Protein AF-A0A3S5FHT0-F1 (afdb_monomer)

Mean predicted aligned error: 5.88 Å

Solvent-accessible surface area (backbone atoms only — not comparable to full-atom values): 5326 Å² total; per-residue (Å²): 136,60,71,69,59,57,55,52,55,51,53,52,52,52,50,53,51,52,51,51,54,50,55,49,54,49,55,41,43,76,70,70,49,78,91,84,86,80,90,73,54,73,44,52,47,52,53,49,52,53,50,31,69,76,68,69,48,50,74,70,49,49,56,53,48,51,56,51,49,53,50,50,30,52,78,69,68,38,48,66,61,52,54,53,50,27,63,76,66,70,76

pLDDT: mean 92.29, std 8.68, range [55.06, 98.44]

Foldseek 3Di:
DDPVVVVVVVVVVVVVVVVVVVVVVVVCVVVVDDDDDDDDDPLVVVVLVVCCVVPVDDPVRSVVVVVVVCVVCVVVVNVVVVVVVCVVVVD

Radius of gyration: 20.18 Å; Cα contacts (8 Å, |Δi|>4): 24; chains: 1; bounding box: 54×24×48 Å

Nearest PDB structures (foldseek):
  6o35-assembly1_C-2  TM=3.666E-01  e=9.373E+00  synthetic construct
  7duv-assembly2_B  TM=3.464E-01  e=7.515E+00  Saccharolobus solfataricus P2

Secondary structure (DSSP, 8-state):
--HHHHHHHHHHHHHHHHHHHHHHHHHHHHTTPPP------HHHHHHHHHHHHHH---HHHHHHHHHHHHHHHHHTT-HHHHHHHHHHHT-

Structure (mmCIF, N/CA/C/O backbone):
data_AF-A0A3S5FHT0-F1
#
_entry.id   AF-A0A3S5FHT0-F1
#
loop_
_atom_site.group_PDB
_atom_site.id
_atom_site.type_symbol
_atom_site.label_atom_id
_atom_site.label_alt_id
_atom_site.label_comp_id
_atom_site.label_asym_id
_atom_site.label_entity_id
_atom_site.label_seq_id
_atom_site.pdbx_PDB_ins_code
_atom_site.Cartn_x
_atom_site.Cartn_y
_atom_site.Cartn_z
_atom_site.occupancy
_atom_site.B_iso_or_equiv
_atom_site.auth_seq_id
_atom_site.auth_comp_id
_atom_site.auth_asym_id
_atom_site.auth_atom_id
_atom_site.pdbx_PDB_model_num
ATOM 1 N N . MET A 1 1 ? 37.766 11.863 -27.634 1.00 55.06 1 MET A N 1
ATOM 2 C CA . MET A 1 1 ? 36.321 11.788 -27.954 1.00 55.06 1 MET A CA 1
ATOM 3 C C . MET A 1 1 ? 35.722 13.173 -27.765 1.00 55.06 1 MET A C 1
ATOM 5 O O . MET A 1 1 ? 35.874 13.722 -26.680 1.00 55.06 1 MET A O 1
ATOM 9 N N . THR A 1 2 ? 35.138 13.756 -28.811 1.00 63.16 2 THR A N 1
ATOM 10 C CA . THR A 1 2 ? 34.620 15.137 -28.824 1.00 63.16 2 THR A CA 1
ATOM 11 C C . THR A 1 2 ? 33.295 15.251 -28.055 1.00 63.16 2 THR A C 1
ATOM 13 O O . THR A 1 2 ? 32.558 14.272 -27.914 1.00 63.16 2 THR A O 1
ATOM 16 N N . GLU A 1 3 ? 32.981 16.439 -27.528 1.00 64.56 3 GLU A N 1
ATOM 17 C CA . GLU A 1 3 ? 31.764 16.708 -26.734 1.00 64.56 3 GLU A CA 1
ATOM 18 C C . GLU A 1 3 ? 30.461 16.345 -27.464 1.00 64.56 3 GLU A C 1
ATOM 20 O O . GLU A 1 3 ? 29.523 15.834 -26.847 1.00 64.56 3 GLU A O 1
ATOM 25 N N . ASN A 1 4 ? 30.429 16.496 -28.792 1.00 65.25 4 ASN A N 1
ATOM 26 C CA . ASN A 1 4 ? 29.277 16.127 -29.617 1.00 65.25 4 ASN A CA 1
ATOM 27 C C . ASN A 1 4 ? 28.934 14.633 -29.545 1.00 65.25 4 ASN A C 1
ATOM 29 O O . ASN A 1 4 ? 27.756 14.274 -29.492 1.00 65.25 4 ASN A O 1
ATOM 33 N N . THR A 1 5 ? 29.936 13.752 -29.480 1.00 66.00 5 THR A N 1
ATOM 34 C CA . THR A 1 5 ? 29.692 12.310 -29.355 1.00 66.00 5 THR A CA 1
ATOM 35 C C . THR A 1 5 ? 29.089 11.987 -27.989 1.00 66.00 5 THR A C 1
ATOM 37 O O . THR A 1 5 ? 28.091 11.275 -27.927 1.00 66.00 5 THR A O 1
ATOM 40 N N . LYS A 1 6 ? 29.594 12.590 -26.900 1.00 71.12 6 LYS A N 1
ATOM 41 C CA . LYS A 1 6 ? 29.048 12.387 -25.543 1.00 71.12 6 LYS A CA 1
ATOM 42 C C . LYS A 1 6 ? 27.585 12.836 -25.425 1.00 71.12 6 LYS A C 1
ATOM 44 O O . LYS A 1 6 ? 26.771 12.109 -24.857 1.00 71.12 6 LYS A O 1
ATOM 49 N N . ASN A 1 7 ? 27.234 13.985 -26.006 1.00 71.44 7 ASN A N 1
ATOM 50 C CA . ASN A 1 7 ? 25.860 14.499 -25.993 1.00 71.44 7 ASN A CA 1
ATOM 51 C C . ASN A 1 7 ? 24.880 13.607 -26.774 1.00 71.44 7 ASN A C 1
ATOM 53 O O . ASN A 1 7 ? 23.748 13.400 -26.328 1.00 71.44 7 ASN A O 1
ATOM 57 N N . SER A 1 8 ? 25.312 13.026 -27.900 1.00 75.75 8 SER A N 1
ATOM 58 C CA . SER A 1 8 ? 24.482 12.085 -28.669 1.00 75.75 8 SER A CA 1
ATOM 59 C C . SER A 1 8 ? 24.138 10.825 -27.862 1.00 75.75 8 SER A C 1
ATOM 61 O O . SER A 1 8 ? 22.970 10.445 -27.770 1.00 75.75 8 SER A O 1
ATOM 63 N N . THR A 1 9 ? 25.119 10.256 -27.155 1.00 84.31 9 THR A N 1
ATOM 64 C CA . THR A 1 9 ? 24.949 9.028 -26.366 1.00 84.31 9 THR A CA 1
ATOM 65 C C . THR A 1 9 ? 24.042 9.239 -25.148 1.00 84.31 9 THR A C 1
ATOM 67 O O . THR A 1 9 ? 23.285 8.347 -24.763 1.00 84.31 9 THR A O 1
ATOM 70 N N . ILE A 1 10 ? 24.076 10.425 -24.526 1.00 87.69 10 ILE A N 1
ATOM 71 C CA . ILE A 1 10 ? 23.161 10.782 -23.426 1.00 87.69 10 ILE A CA 1
ATOM 72 C C . ILE A 1 10 ? 21.713 10.835 -23.930 1.00 87.69 10 ILE A C 1
ATOM 74 O O . ILE A 1 10 ? 20.814 10.278 -23.293 1.00 87.69 10 ILE A O 1
ATOM 78 N N . LYS A 1 11 ? 21.486 11.454 -25.094 1.00 85.50 11 LYS A N 1
ATOM 79 C CA . LYS A 1 11 ? 20.156 11.567 -25.708 1.00 85.50 11 LYS A CA 1
ATOM 80 C C . LYS A 1 11 ? 19.571 10.196 -26.061 1.00 85.50 11 LYS A C 1
ATOM 82 O O . LYS A 1 11 ? 18.393 9.945 -25.804 1.00 85.50 11 LYS A O 1
ATOM 87 N N . GLU A 1 12 ? 20.390 9.291 -26.588 1.00 89.00 12 GLU A N 1
ATOM 88 C CA . GLU A 1 12 ? 19.990 7.911 -26.888 1.00 89.00 12 GLU A CA 1
ATOM 89 C C . GLU A 1 12 ? 19.603 7.131 -25.626 1.00 89.00 12 GLU A C 1
ATOM 91 O O . GLU A 1 12 ? 18.549 6.491 -25.594 1.00 89.00 12 GLU A O 1
ATOM 96 N N . LYS A 1 13 ? 20.391 7.245 -24.548 1.00 90.44 13 LYS A N 1
ATOM 97 C CA . LYS A 1 13 ? 20.071 6.627 -23.248 1.00 90.44 13 LYS A CA 1
ATOM 98 C C . LYS A 1 13 ? 18.771 7.169 -22.654 1.00 90.44 13 LYS A C 1
ATOM 100 O O . LYS A 1 13 ? 17.960 6.395 -22.144 1.00 90.44 13 LYS A O 1
ATOM 105 N N . ALA A 1 14 ? 18.543 8.479 -22.741 1.00 90.81 14 ALA A N 1
ATOM 106 C CA . ALA A 1 14 ? 17.301 9.099 -22.285 1.00 90.81 14 ALA A CA 1
ATOM 107 C C . ALA A 1 14 ? 16.084 8.561 -23.058 1.00 90.81 14 ALA A C 1
ATOM 109 O O . ALA A 1 14 ? 15.080 8.190 -22.445 1.00 90.81 14 ALA A O 1
ATOM 110 N N . LYS A 1 15 ? 16.198 8.434 -24.388 1.00 93.12 15 LYS A N 1
ATOM 111 C CA . LYS A 1 15 ? 15.154 7.840 -25.236 1.00 93.12 15 LYS A CA 1
ATOM 112 C C . LYS A 1 15 ? 14.882 6.380 -24.862 1.00 93.12 15 LYS A C 1
ATOM 114 O O . LYS A 1 15 ? 13.730 6.019 -24.634 1.00 93.12 15 LYS A O 1
ATOM 119 N N . ALA A 1 16 ? 15.927 5.565 -24.711 1.00 92.94 16 ALA A N 1
ATOM 120 C CA . ALA A 1 16 ? 15.792 4.161 -24.322 1.00 92.94 16 ALA A CA 1
ATOM 121 C C . ALA A 1 16 ? 15.106 3.995 -22.951 1.00 92.94 16 ALA A C 1
ATOM 123 O O . ALA A 1 16 ? 14.244 3.130 -22.782 1.00 92.94 16 ALA A O 1
ATOM 124 N N . ASN A 1 17 ? 15.429 4.857 -21.980 1.00 93.25 17 ASN A N 1
ATOM 125 C CA . ASN A 1 17 ? 14.773 4.870 -20.671 1.00 93.25 17 ASN A CA 1
ATOM 126 C C . ASN A 1 17 ? 13.289 5.248 -20.769 1.00 93.25 17 ASN A C 1
ATOM 128 O O . ASN A 1 17 ? 12.451 4.593 -20.145 1.00 93.25 17 ASN A O 1
ATOM 132 N N . ALA A 1 18 ? 12.948 6.261 -21.568 1.00 93.31 18 ALA A N 1
ATOM 133 C CA . ALA A 1 18 ? 11.560 6.651 -21.802 1.00 93.31 18 ALA A CA 1
ATOM 134 C C . ALA A 1 18 ? 10.753 5.516 -22.460 1.00 93.31 18 ALA A C 1
ATOM 136 O O . ALA A 1 18 ? 9.646 5.204 -22.011 1.00 93.31 18 ALA A O 1
ATOM 137 N N . ASP A 1 19 ? 11.330 4.842 -23.458 1.00 95.00 19 ASP A N 1
ATOM 138 C CA . ASP A 1 19 ? 10.718 3.687 -24.121 1.00 95.00 19 ASP A CA 1
ATOM 139 C C . ASP A 1 19 ? 10.534 2.510 -23.153 1.00 95.00 19 ASP A C 1
ATOM 141 O O . ASP A 1 19 ? 9.466 1.892 -23.122 1.00 95.00 19 ASP A O 1
ATOM 145 N N . LYS A 1 20 ? 11.526 2.231 -22.296 1.00 94.81 20 LYS A N 1
ATOM 146 C CA . LYS A 1 20 ? 11.425 1.207 -21.243 1.00 94.81 20 LYS A CA 1
ATOM 147 C C . LYS A 1 20 ? 10.280 1.510 -20.277 1.00 94.81 20 LYS A C 1
ATOM 149 O O . LYS A 1 20 ? 9.487 0.618 -19.969 1.00 94.81 20 LYS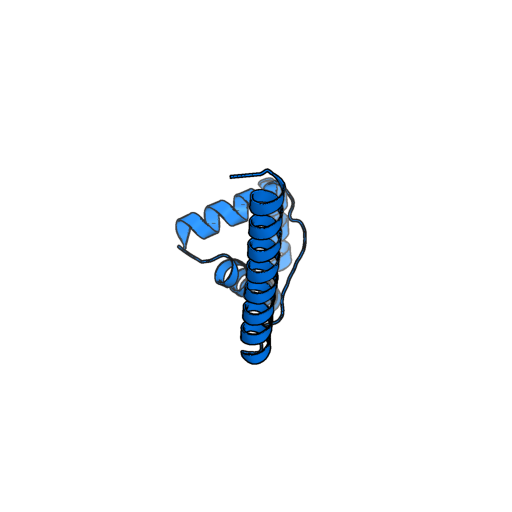 A O 1
ATOM 154 N N . GLN A 1 21 ? 10.165 2.756 -19.819 1.00 92.25 21 GLN A N 1
ATOM 155 C CA . GLN A 1 21 ? 9.070 3.172 -18.943 1.00 92.25 21 GLN A CA 1
ATOM 156 C C . GLN A 1 21 ? 7.708 3.078 -19.642 1.00 92.25 21 GLN A C 1
ATOM 158 O O . GLN A 1 21 ? 6.735 2.662 -19.013 1.00 92.25 21 GLN A O 1
ATOM 163 N N . ARG A 1 22 ? 7.624 3.423 -20.935 1.00 94.50 22 ARG A N 1
ATOM 164 C CA . ARG A 1 22 ? 6.395 3.279 -21.729 1.00 94.50 22 ARG A CA 1
ATOM 165 C C . ARG A 1 22 ? 5.957 1.815 -21.802 1.00 94.50 22 ARG A C 1
ATOM 167 O O . ARG A 1 22 ? 4.856 1.512 -21.352 1.00 94.50 22 ARG A O 1
ATOM 174 N N . ARG A 1 23 ? 6.846 0.913 -22.235 1.00 95.31 23 ARG A N 1
ATOM 175 C CA . ARG A 1 23 ? 6.572 -0.536 -22.330 1.00 95.31 23 ARG A CA 1
ATOM 176 C C . ARG A 1 23 ? 6.196 -1.153 -20.988 1.00 95.31 23 ARG A C 1
ATOM 178 O O . ARG A 1 23 ? 5.393 -2.075 -20.914 1.00 95.31 23 ARG A O 1
ATOM 185 N N . PHE A 1 24 ? 6.799 -0.680 -19.898 1.00 93.50 24 PHE A N 1
ATOM 186 C CA . PHE A 1 24 ? 6.411 -1.116 -18.561 1.00 93.50 24 PHE A CA 1
ATOM 187 C C . PHE A 1 24 ? 4.971 -0.701 -18.230 1.00 93.50 24 PHE A C 1
ATOM 189 O O . PHE A 1 24 ? 4.191 -1.548 -17.803 1.00 93.50 24 PHE A O 1
ATOM 196 N N . ARG A 1 25 ? 4.604 0.566 -18.468 1.00 92.44 25 ARG A N 1
ATOM 197 C CA . ARG A 1 25 ? 3.237 1.066 -18.237 1.00 92.44 25 ARG A CA 1
ATOM 198 C C . ARG A 1 25 ? 2.198 0.361 -19.109 1.00 92.44 25 ARG A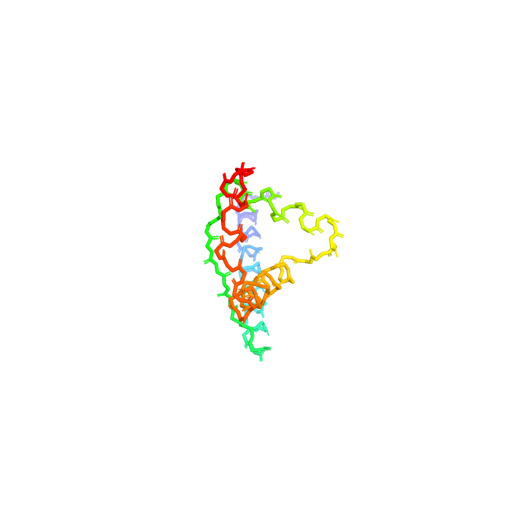 C 1
ATOM 200 O O . ARG A 1 25 ? 1.121 0.068 -18.603 1.00 92.44 25 ARG A O 1
ATOM 207 N N . GLU A 1 26 ? 2.522 0.081 -20.369 1.00 95.00 26 GLU A N 1
ATOM 208 C CA . GLU A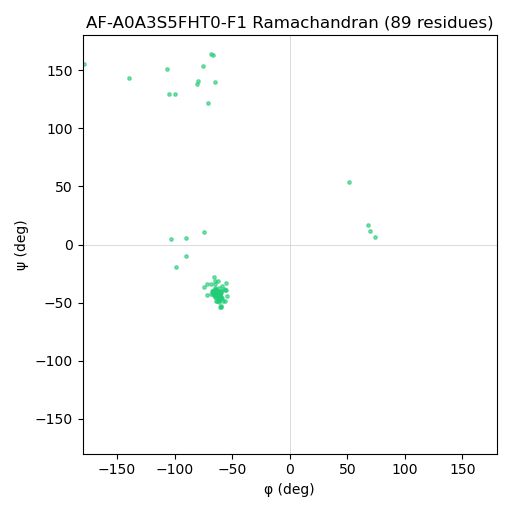 1 26 ? 1.679 -0.705 -21.283 1.00 95.00 26 GLU A CA 1
ATOM 209 C C . GLU A 1 26 ? 1.437 -2.106 -20.711 1.00 95.00 26 GLU A C 1
ATOM 211 O O . GLU A 1 26 ? 0.297 -2.441 -20.419 1.00 95.00 26 GLU A O 1
ATOM 216 N N . ARG A 1 27 ? 2.497 -2.848 -20.353 1.00 95.88 27 ARG A N 1
ATOM 217 C CA . ARG A 1 27 ? 2.355 -4.173 -19.718 1.00 95.88 27 ARG A CA 1
ATOM 218 C C . ARG A 1 27 ? 1.530 -4.159 -18.428 1.00 95.88 27 ARG A C 1
ATOM 220 O O . ARG A 1 27 ? 0.789 -5.100 -18.172 1.00 95.88 27 ARG A O 1
ATOM 227 N N . GLN A 1 28 ? 1.666 -3.128 -17.584 1.00 94.06 28 GLN A N 1
ATOM 228 C CA . GLN A 1 28 ? 0.834 -3.022 -16.376 1.00 94.06 28 GLN A CA 1
ATOM 229 C C . GLN A 1 28 ? -0.642 -2.784 -16.727 1.00 94.06 28 GLN A C 1
ATOM 231 O O . GLN A 1 28 ? -1.512 -3.367 -16.085 1.00 94.06 28 GLN A O 1
ATOM 236 N N . ARG A 1 29 ? -0.920 -1.956 -17.742 1.00 92.88 29 ARG A N 1
ATOM 237 C CA . ARG A 1 29 ? -2.279 -1.690 -18.227 1.00 92.88 29 ARG A CA 1
ATOM 238 C C . ARG A 1 29 ? -2.911 -2.937 -18.840 1.00 92.88 29 ARG A C 1
ATOM 240 O O . ARG A 1 29 ? -4.058 -3.226 -18.523 1.00 92.88 29 ARG A O 1
ATOM 247 N N . ASP A 1 30 ? -2.158 -3.679 -19.648 1.00 95.69 30 ASP A N 1
ATOM 248 C CA . ASP A 1 30 ? -2.617 -4.921 -20.280 1.00 95.69 30 ASP A CA 1
ATOM 249 C C . ASP A 1 30 ? -2.912 -6.004 -19.233 1.00 95.69 30 ASP A C 1
ATOM 251 O O . ASP A 1 30 ? -3.854 -6.775 -19.375 1.00 95.69 30 ASP A O 1
ATOM 255 N N . ALA A 1 31 ? -2.179 -5.998 -18.115 1.00 94.31 31 ALA A N 1
ATOM 256 C CA . ALA A 1 31 ? -2.476 -6.815 -16.937 1.00 94.31 31 ALA A CA 1
ATOM 257 C C . ALA A 1 31 ? -3.676 -6.300 -16.104 1.00 94.31 31 ALA A C 1
ATOM 259 O O . ALA A 1 31 ? -3.868 -6.734 -14.968 1.00 94.31 31 ALA A O 1
ATOM 260 N N . GLY A 1 32 ? -4.450 -5.336 -16.615 1.00 93.50 32 GLY A N 1
ATOM 261 C CA . GLY A 1 32 ? -5.632 -4.766 -15.963 1.00 93.50 32 GLY A CA 1
ATOM 262 C C . GLY A 1 32 ? -5.332 -3.817 -14.799 1.00 93.50 32 GLY A C 1
ATOM 263 O O . GLY A 1 32 ? -6.253 -3.381 -14.106 1.00 93.50 32 GLY A O 1
ATOM 264 N N . LYS A 1 33 ? -4.062 -3.472 -14.547 1.00 92.75 33 LYS A N 1
ATOM 265 C CA . LYS A 1 33 ? -3.705 -2.600 -13.424 1.00 92.75 33 LYS A CA 1
ATOM 266 C C . LYS A 1 33 ? -3.946 -1.136 -13.770 1.00 92.75 33 LYS A C 1
ATOM 268 O O . LYS A 1 33 ? -3.558 -0.641 -14.830 1.00 92.75 33 LYS A O 1
ATOM 273 N N . LYS A 1 34 ? -4.504 -0.404 -12.808 1.00 91.56 34 LYS A N 1
ATOM 274 C CA . LYS A 1 34 ? -4.647 1.053 -12.856 1.00 91.56 34 LYS A CA 1
ATOM 275 C C . LYS A 1 34 ? -3.538 1.708 -12.037 1.00 91.56 34 LYS A C 1
ATOM 277 O O . LYS A 1 34 ? -3.340 1.364 -10.877 1.00 91.56 34 LYS A O 1
ATOM 282 N N . LEU A 1 35 ? -2.838 2.679 -12.626 1.00 90.94 35 LEU A N 1
ATOM 283 C CA . LEU A 1 35 ? -1.866 3.488 -11.891 1.00 90.94 35 LEU A CA 1
ATOM 284 C C . LEU A 1 35 ? -2.601 4.425 -10.923 1.00 90.94 35 LEU A C 1
ATOM 286 O O . LEU A 1 35 ? -3.401 5.257 -11.352 1.00 90.94 35 LEU A O 1
ATOM 290 N N . VAL A 1 36 ? -2.290 4.310 -9.635 1.00 89.50 36 VAL A N 1
ATOM 291 C CA . VAL A 1 36 ? -2.735 5.231 -8.583 1.00 89.50 36 VAL A CA 1
ATOM 292 C C . VAL A 1 36 ? -1.548 6.117 -8.209 1.00 89.50 36 VAL A C 1
ATOM 294 O O . VAL A 1 36 ? -0.453 5.608 -7.988 1.00 89.50 36 VAL A O 1
ATOM 297 N N . ARG A 1 37 ? -1.741 7.442 -8.191 1.00 86.38 37 ARG A N 1
ATOM 298 C CA . ARG A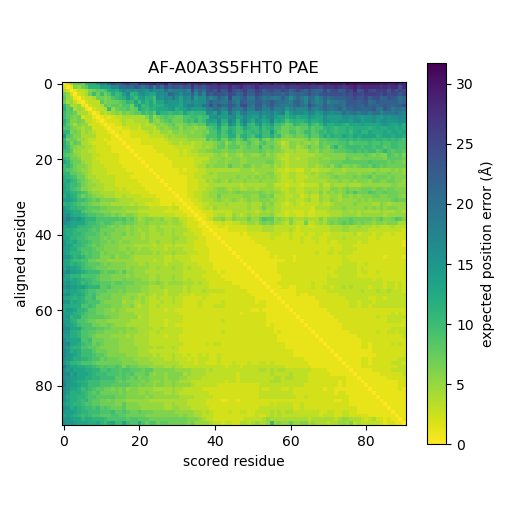 1 37 ? -0.685 8.420 -7.884 1.00 86.38 37 ARG A CA 1
ATOM 299 C C . ARG A 1 37 ? -1.214 9.557 -7.015 1.00 86.38 37 ARG A C 1
ATOM 301 O O . ARG A 1 37 ? -2.332 10.016 -7.233 1.00 86.38 37 ARG A O 1
ATOM 308 N N . GLY A 1 38 ? -0.381 10.029 -6.096 1.00 90.38 38 GLY A N 1
ATOM 309 C CA . GLY A 1 38 ? -0.632 11.170 -5.219 1.00 90.38 38 GLY A CA 1
ATOM 310 C C . GLY A 1 38 ? 0.579 11.407 -4.319 1.00 90.38 38 GLY A C 1
ATOM 311 O O . GLY A 1 38 ? 1.360 10.484 -4.093 1.00 90.38 38 GLY A O 1
ATOM 312 N N . TYR A 1 39 ? 0.753 12.637 -3.840 1.00 94.19 39 TYR A N 1
ATOM 313 C CA . TYR A 1 39 ? 1.722 12.921 -2.783 1.00 94.19 39 TYR A CA 1
ATOM 314 C C . TYR A 1 39 ? 1.119 12.523 -1.436 1.00 94.19 39 TYR A C 1
ATOM 316 O O . TYR A 1 39 ? -0.073 12.727 -1.207 1.00 94.19 39 TYR A O 1
ATOM 324 N N . VAL A 1 40 ? 1.939 11.945 -0.563 1.00 93.31 40 VAL A N 1
ATOM 325 C CA . VAL A 1 40 ? 1.556 11.570 0.803 1.00 93.31 40 VAL A CA 1
ATOM 326 C C . VAL A 1 40 ? 2.201 12.534 1.794 1.00 93.31 40 VAL A C 1
ATOM 328 O O . VAL A 1 40 ? 3.266 13.085 1.507 1.00 93.31 40 VAL A O 1
ATOM 331 N N . SER A 1 41 ? 1.561 12.758 2.942 1.00 95.94 41 SER A N 1
ATOM 332 C CA . SER A 1 41 ? 2.149 13.568 4.012 1.00 95.94 41 SER A CA 1
ATOM 333 C C . SER A 1 41 ? 3.364 12.860 4.640 1.00 95.94 41 SER A C 1
ATOM 335 O O . SER A 1 41 ? 3.534 11.648 4.448 1.00 95.94 41 SER A O 1
ATOM 337 N N . PRO A 1 42 ? 4.223 13.573 5.392 1.00 96.62 42 PRO A N 1
ATOM 338 C CA . PRO A 1 42 ? 5.334 12.954 6.114 1.00 96.62 42 PRO A CA 1
ATOM 339 C C . PRO A 1 42 ? 4.892 11.832 7.065 1.00 96.62 42 PRO A C 1
ATOM 341 O O . PRO A 1 42 ? 5.536 10.788 7.115 1.00 96.62 42 PRO A O 1
ATOM 344 N N . GLU A 1 43 ? 3.768 12.001 7.761 1.00 96.25 43 GLU A N 1
ATOM 345 C CA . GLU A 1 43 ? 3.207 11.017 8.698 1.00 96.25 43 GLU A CA 1
ATOM 346 C C . GLU A 1 43 ? 2.778 9.740 7.964 1.00 96.25 43 GLU A C 1
ATOM 348 O O . GLU A 1 43 ? 3.156 8.628 8.342 1.00 96.25 43 GLU A O 1
ATOM 353 N N . ALA A 1 44 ? 2.088 9.902 6.832 1.00 95.62 44 ALA A N 1
ATOM 354 C CA . ALA A 1 44 ? 1.706 8.790 5.973 1.00 95.62 44 ALA A CA 1
ATOM 355 C C . ALA A 1 44 ? 2.930 8.091 5.356 1.00 95.62 44 ALA A C 1
ATOM 357 O O . ALA A 1 44 ? 2.920 6.869 5.190 1.00 95.62 44 ALA A O 1
ATOM 358 N N . LYS A 1 45 ? 4.004 8.834 5.048 1.00 95.88 45 LYS A N 1
ATOM 359 C CA . LYS A 1 45 ? 5.272 8.252 4.586 1.00 95.88 45 LYS A CA 1
ATOM 360 C C . LYS A 1 45 ? 5.921 7.390 5.673 1.00 95.88 45 LYS A C 1
ATOM 362 O O . LYS A 1 45 ? 6.386 6.301 5.358 1.00 95.88 45 LYS A O 1
ATOM 367 N N . LEU A 1 46 ? 5.911 7.827 6.934 1.00 96.56 46 LEU A N 1
ATOM 368 C CA . LEU A 1 46 ? 6.417 7.016 8.048 1.00 96.56 46 LEU A CA 1
ATOM 369 C C . LEU A 1 46 ? 5.623 5.711 8.189 1.00 96.56 46 LEU A C 1
ATOM 371 O O . LEU A 1 46 ? 6.219 4.641 8.289 1.00 96.56 46 LEU A O 1
ATOM 375 N N . CYS A 1 47 ? 4.290 5.786 8.112 1.00 96.81 47 CYS A N 1
ATOM 376 C CA . CYS A 1 47 ? 3.434 4.597 8.128 1.00 96.81 47 CYS A CA 1
ATOM 377 C C . CYS A 1 47 ? 3.750 3.649 6.961 1.00 96.81 47 CYS A C 1
ATOM 379 O O . CYS A 1 47 ? 3.785 2.431 7.130 1.00 96.81 47 CYS A O 1
ATOM 381 N N . TYR A 1 48 ? 3.979 4.207 5.772 1.00 95.62 48 TYR A N 1
ATOM 382 C CA . TYR A 1 48 ? 4.342 3.450 4.580 1.00 95.62 48 TYR A CA 1
ATOM 383 C C . TYR A 1 48 ? 5.679 2.723 4.739 1.00 95.62 48 TYR A C 1
ATOM 385 O O . TYR A 1 48 ? 5.751 1.525 4.462 1.00 95.62 48 TYR A O 1
ATOM 393 N N . ASP A 1 49 ? 6.712 3.431 5.198 1.00 96.31 49 ASP A N 1
ATOM 394 C CA . ASP A 1 49 ? 8.049 2.871 5.389 1.00 96.31 49 ASP A CA 1
ATOM 395 C C . ASP A 1 49 ? 8.014 1.731 6.427 1.00 96.31 49 ASP A C 1
ATOM 397 O O . ASP A 1 49 ? 8.508 0.638 6.146 1.00 96.31 49 ASP A O 1
ATOM 401 N N . GLU A 1 50 ? 7.331 1.928 7.564 1.00 96.81 50 GLU A N 1
ATOM 402 C CA . GLU A 1 50 ? 7.198 0.910 8.618 1.00 96.81 50 GLU A CA 1
ATOM 403 C C . GLU A 1 50 ? 6.434 -0.337 8.137 1.00 96.81 50 GLU A C 1
ATOM 405 O O . GLU A 1 50 ? 6.857 -1.470 8.380 1.00 96.81 50 GLU A O 1
ATOM 410 N N . ILE A 1 51 ? 5.310 -0.159 7.429 1.00 95.94 51 ILE A N 1
ATOM 411 C CA . ILE A 1 51 ? 4.548 -1.293 6.883 1.00 95.94 51 ILE A CA 1
ATOM 412 C C . ILE A 1 51 ? 5.402 -2.067 5.884 1.00 95.94 51 ILE A C 1
ATOM 414 O O . ILE A 1 51 ? 5.400 -3.299 5.907 1.00 95.94 51 ILE A O 1
ATOM 418 N N . ARG A 1 52 ? 6.137 -1.378 5.008 1.00 96.44 52 ARG A N 1
ATOM 419 C CA . ARG A 1 52 ? 7.000 -2.040 4.028 1.00 96.44 52 ARG A CA 1
ATOM 420 C C . ARG A 1 52 ? 8.120 -2.831 4.679 1.00 96.44 52 ARG A C 1
ATOM 422 O O . ARG A 1 52 ? 8.358 -3.959 4.258 1.00 96.44 52 ARG A O 1
ATOM 429 N N . GLU A 1 53 ? 8.758 -2.273 5.702 1.00 97.19 53 GLU A N 1
ATOM 430 C CA . GLU A 1 53 ? 9.799 -2.964 6.462 1.00 97.19 53 GLU A CA 1
ATOM 431 C C . GLU A 1 53 ? 9.254 -4.237 7.123 1.00 97.19 53 GLU A C 1
ATOM 433 O O . GLU A 1 53 ? 9.838 -5.308 6.979 1.00 97.19 53 GLU A O 1
ATOM 438 N N . LYS A 1 54 ? 8.086 -4.153 7.771 1.00 97.44 54 LYS A N 1
ATOM 439 C CA . LYS A 1 54 ? 7.484 -5.294 8.481 1.00 97.44 54 LYS A CA 1
ATOM 440 C C . LYS A 1 54 ? 6.927 -6.380 7.562 1.00 97.44 54 LYS A C 1
ATOM 442 O O . LYS A 1 54 ? 6.927 -7.550 7.931 1.00 97.44 54 LYS A O 1
ATOM 447 N N . THR A 1 55 ? 6.393 -6.005 6.403 1.00 97.31 55 THR A N 1
ATOM 448 C CA . THR A 1 55 ? 5.688 -6.938 5.503 1.00 97.31 55 THR A CA 1
ATOM 449 C C . THR A 1 55 ? 6.548 -7.453 4.355 1.00 97.31 55 THR A C 1
ATOM 451 O O . THR A 1 55 ? 6.191 -8.450 3.732 1.00 97.31 55 THR A O 1
ATOM 454 N N . GLY A 1 56 ? 7.644 -6.762 4.029 1.00 97.19 56 GLY A N 1
ATOM 455 C CA . GLY A 1 56 ? 8.438 -7.033 2.832 1.00 97.19 56 GLY A CA 1
ATOM 456 C C . GLY A 1 56 ? 7.739 -6.659 1.519 1.00 97.19 56 GLY A C 1
ATOM 457 O O . GLY A 1 56 ? 8.214 -7.038 0.450 1.00 97.19 56 GLY A O 1
ATOM 458 N N . TRP A 1 57 ? 6.619 -5.928 1.563 1.00 97.31 57 TRP A N 1
ATOM 459 C CA . TRP A 1 57 ? 5.867 -5.566 0.362 1.00 97.31 57 TRP A CA 1
ATOM 460 C C . TRP A 1 57 ? 6.658 -4.647 -0.574 1.00 97.31 57 TRP A C 1
ATOM 462 O O . TRP A 1 57 ? 7.306 -3.676 -0.160 1.00 97.31 57 TRP A O 1
ATOM 472 N N . SER A 1 58 ? 6.538 -4.909 -1.876 1.00 95.38 58 SER A N 1
ATOM 473 C CA . SER A 1 58 ? 6.900 -3.950 -2.920 1.00 95.38 58 SER A CA 1
ATOM 474 C C . SER A 1 58 ? 5.974 -2.729 -2.897 1.00 95.38 58 SER A C 1
ATOM 476 O O . SER A 1 58 ? 4.863 -2.786 -2.368 1.00 95.38 58 SER A O 1
ATOM 478 N N . ASP A 1 59 ? 6.378 -1.627 -3.539 1.00 92.38 59 ASP A N 1
ATOM 479 C CA . ASP A 1 59 ? 5.538 -0.421 -3.628 1.00 92.38 59 ASP A CA 1
ATOM 480 C C . ASP A 1 59 ? 4.159 -0.722 -4.240 1.00 92.38 59 ASP A C 1
ATOM 482 O O . ASP A 1 59 ? 3.128 -0.222 -3.788 1.00 92.38 59 ASP A O 1
ATOM 486 N N . SER A 1 60 ? 4.126 -1.595 -5.254 1.00 92.00 60 SER A N 1
ATOM 487 C CA . SER A 1 60 ? 2.880 -1.996 -5.908 1.00 92.00 60 SER A CA 1
ATOM 488 C C . SER A 1 60 ? 1.968 -2.784 -4.967 1.00 92.00 60 SER A C 1
ATOM 490 O O . SER A 1 60 ? 0.749 -2.613 -5.030 1.00 92.00 60 SER A O 1
ATOM 492 N N . GLU A 1 61 ? 2.526 -3.656 -4.127 1.00 95.50 61 GLU A N 1
ATOM 493 C CA . GLU A 1 61 ? 1.763 -4.436 -3.147 1.00 95.50 61 GLU A CA 1
ATOM 494 C C . GLU A 1 61 ? 1.276 -3.553 -2.006 1.00 95.50 61 GLU A C 1
ATOM 496 O O . GLU A 1 61 ? 0.100 -3.620 -1.664 1.00 95.50 61 GLU A O 1
ATOM 501 N N . ALA A 1 62 ? 2.126 -2.666 -1.486 1.00 95.56 62 ALA A N 1
ATOM 502 C CA . ALA A 1 62 ? 1.762 -1.734 -0.427 1.00 95.56 62 ALA A CA 1
ATOM 503 C C . ALA A 1 62 ? 0.590 -0.832 -0.834 1.00 95.56 62 ALA A C 1
ATOM 505 O O . ALA A 1 62 ? -0.381 -0.711 -0.088 1.00 95.56 62 ALA A O 1
ATOM 506 N N . VAL A 1 63 ? 0.620 -0.267 -2.047 1.00 94.44 63 VAL A N 1
ATOM 507 C CA . VAL A 1 63 ? -0.495 0.538 -2.575 1.00 94.44 63 VAL A CA 1
ATOM 508 C C . VAL A 1 63 ? -1.743 -0.314 -2.816 1.00 94.44 63 VAL A C 1
ATOM 510 O O . VAL A 1 63 ? -2.850 0.097 -2.476 1.00 94.44 63 VAL A O 1
ATOM 513 N N . SER A 1 64 ? -1.598 -1.513 -3.384 1.00 95.06 64 SER A N 1
ATOM 514 C CA . SER A 1 64 ? -2.757 -2.376 -3.662 1.00 95.06 64 SER A CA 1
ATOM 515 C C . SER A 1 64 ? -3.43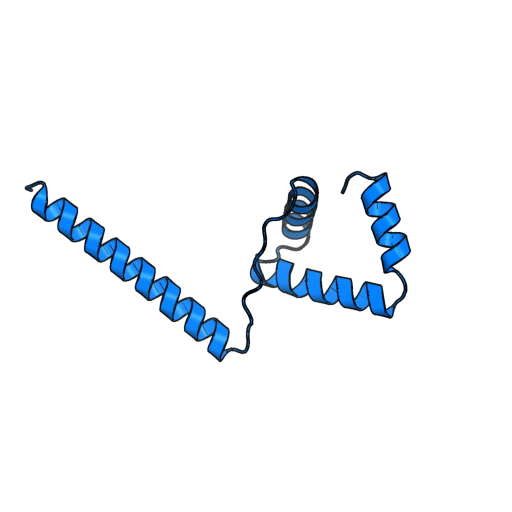6 -2.847 -2.374 1.00 95.06 64 SER A C 1
ATOM 517 O O . SER A 1 64 ? -4.663 -2.842 -2.269 1.00 95.06 64 SER A O 1
ATOM 519 N N . ASN A 1 65 ? -2.644 -3.232 -1.376 1.00 96.81 65 ASN A N 1
ATOM 520 C CA . ASN A 1 65 ? -3.140 -3.723 -0.101 1.00 96.81 65 ASN A CA 1
ATOM 521 C C . ASN A 1 65 ? -3.692 -2.592 0.766 1.00 96.81 65 ASN A C 1
ATOM 523 O O . ASN A 1 65 ? -4.725 -2.801 1.392 1.00 96.81 65 ASN A O 1
ATOM 527 N N . SER A 1 66 ? -3.104 -1.389 0.762 1.00 95.25 66 SER A N 1
ATOM 528 C CA . SER A 1 66 ? -3.644 -0.256 1.530 1.00 95.25 66 SER A CA 1
ATOM 529 C C . SER A 1 66 ? -5.062 0.116 1.088 1.00 95.25 66 SER A C 1
ATOM 531 O O . SER A 1 66 ? -5.944 0.287 1.929 1.00 95.25 66 SER A O 1
ATOM 533 N N . VAL A 1 67 ? -5.328 0.137 -0.223 1.00 95.25 67 VAL A N 1
ATOM 534 C CA . VAL A 1 67 ? -6.673 0.394 -0.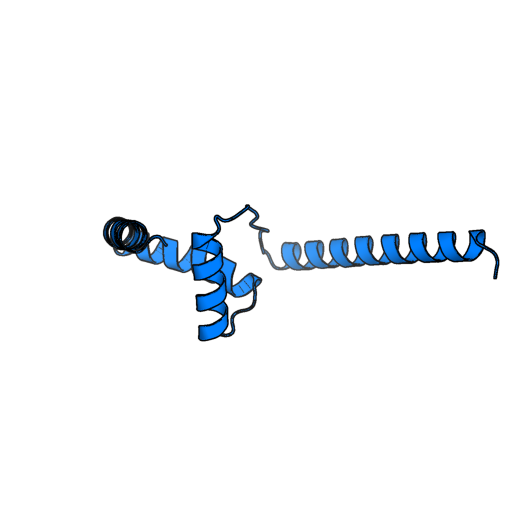765 1.00 95.25 67 VAL A CA 1
ATOM 535 C C . VAL A 1 67 ? -7.655 -0.707 -0.351 1.00 95.25 67 VAL A C 1
ATOM 537 O O . VAL A 1 67 ? -8.777 -0.415 0.067 1.00 95.25 67 VAL A O 1
ATOM 540 N N . ARG A 1 68 ? -7.238 -1.979 -0.415 1.00 97.31 68 ARG A N 1
ATOM 541 C CA . ARG A 1 68 ? -8.073 -3.127 -0.013 1.00 97.31 68 ARG A CA 1
ATOM 542 C C . ARG A 1 68 ? -8.363 -3.136 1.486 1.00 97.31 68 ARG A C 1
ATOM 544 O O . ARG A 1 68 ? -9.493 -3.414 1.877 1.00 97.31 68 ARG A O 1
ATOM 551 N N . LEU A 1 69 ? -7.373 -2.814 2.314 1.00 97.25 69 LEU A N 1
ATOM 552 C CA . LEU A 1 69 ? -7.519 -2.725 3.766 1.00 97.25 69 LEU A CA 1
ATOM 553 C C . LEU A 1 69 ? -8.413 -1.549 4.163 1.00 97.25 69 LEU A C 1
ATOM 555 O O . LEU A 1 69 ? -9.271 -1.719 5.022 1.00 97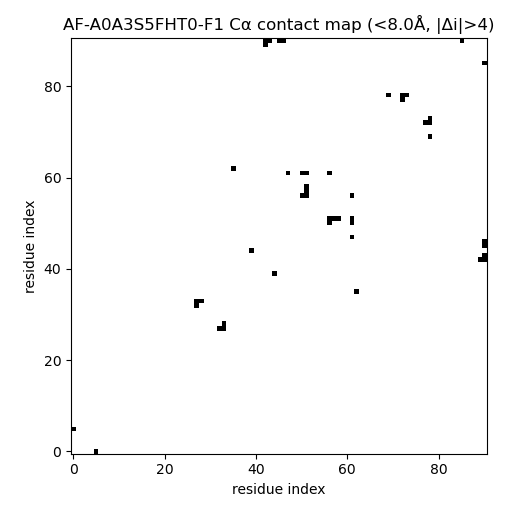.25 69 LEU A O 1
ATOM 559 N N . MET A 1 70 ? -8.295 -0.396 3.495 1.00 96.69 70 MET A N 1
ATOM 560 C CA . MET A 1 70 ? -9.215 0.729 3.693 1.00 96.69 70 MET A CA 1
ATOM 561 C C . MET A 1 70 ? -10.66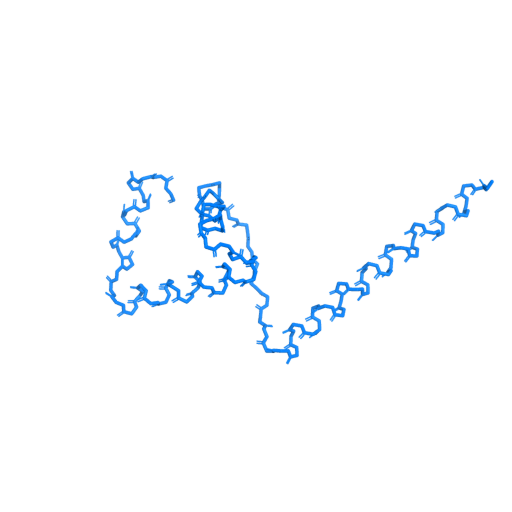0 0.333 3.352 1.00 96.69 70 MET A C 1
ATOM 563 O O . MET A 1 70 ? -11.585 0.622 4.112 1.00 96.69 70 MET A O 1
ATOM 567 N N . TYR A 1 71 ? -10.867 -0.391 2.247 1.00 98.06 71 TYR A N 1
ATOM 568 C CA . TYR A 1 71 ? -12.185 -0.927 1.903 1.00 98.06 71 TYR A CA 1
ATOM 569 C C . TYR A 1 71 ? -12.698 -1.937 2.943 1.00 98.06 71 TYR A C 1
ATOM 571 O O . TYR A 1 71 ? 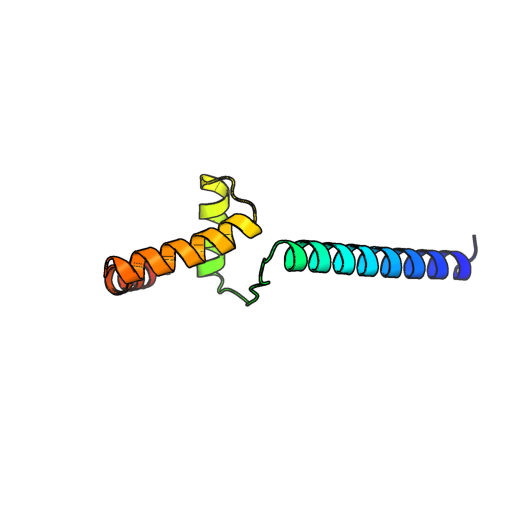-13.859 -1.870 3.344 1.00 98.06 71 TYR A O 1
ATOM 579 N N . ALA A 1 72 ? -11.848 -2.843 3.434 1.00 98.44 72 ALA A N 1
ATOM 580 C CA . ALA A 1 72 ? -12.221 -3.776 4.495 1.00 98.44 72 ALA A CA 1
ATOM 581 C C . ALA A 1 72 ? -12.599 -3.037 5.792 1.00 98.44 72 ALA A C 1
ATOM 583 O O . ALA A 1 72 ? -13.635 -3.327 6.385 1.00 98.44 72 ALA A O 1
ATOM 584 N N . ALA A 1 73 ? -11.826 -2.021 6.186 1.00 98.31 73 ALA A N 1
ATOM 585 C CA . ALA A 1 73 ? -12.133 -1.172 7.333 1.00 98.31 73 ALA A CA 1
ATOM 586 C C . ALA A 1 73 ? -13.484 -0.460 7.178 1.00 98.31 73 ALA A C 1
ATOM 588 O O . ALA A 1 73 ? -14.245 -0.389 8.143 1.00 98.31 73 ALA A O 1
ATOM 589 N N . TYR A 1 74 ? -13.813 0.022 5.973 1.00 97.81 74 TYR A N 1
ATOM 590 C CA . TYR A 1 74 ? -15.141 0.563 5.668 1.00 97.81 74 TYR A CA 1
ATOM 591 C C . TYR A 1 74 ? -16.232 -0.487 5.887 1.00 97.81 74 TYR A C 1
ATOM 593 O O . TYR A 1 74 ? -17.180 -0.249 6.634 1.00 97.81 74 TYR A O 1
ATOM 601 N N . LYS A 1 75 ? -16.080 -1.667 5.275 1.00 98.38 75 LYS A N 1
ATOM 602 C CA . LYS A 1 75 ? -17.071 -2.750 5.355 1.00 98.38 75 LYS A CA 1
ATOM 603 C C . LYS A 1 75 ? -17.283 -3.260 6.778 1.00 98.38 75 LYS A C 1
ATOM 605 O O . LYS A 1 75 ? -18.402 -3.640 7.104 1.00 98.38 75 LYS A O 1
ATOM 610 N N . CYS A 1 76 ? -16.252 -3.216 7.616 1.00 98.19 76 CYS A N 1
ATOM 611 C CA . CYS A 1 76 ? -16.311 -3.619 9.019 1.00 98.19 76 CYS A CA 1
ATOM 612 C C . CYS A 1 76 ? -16.693 -2.475 9.980 1.00 98.19 76 CYS A C 1
ATOM 614 O O . CYS A 1 76 ? -16.619 -2.660 11.195 1.00 98.19 76 CYS A O 1
ATOM 616 N N . GLY A 1 77 ? -17.043 -1.284 9.477 1.00 97.31 77 GLY A N 1
ATOM 617 C CA . GLY A 1 77 ? -17.418 -0.132 10.309 1.00 97.31 77 GLY A CA 1
ATOM 618 C C . GLY A 1 77 ? -16.272 0.465 11.139 1.00 97.31 77 GLY A C 1
ATOM 619 O O . GLY A 1 77 ? -16.517 1.226 12.069 1.00 97.31 77 GLY A O 1
ATOM 620 N N . GLN A 1 78 ? -15.016 0.147 10.812 1.00 97.88 78 GLN A N 1
ATOM 621 C CA . GLN A 1 78 ? -13.837 0.501 11.612 1.00 97.88 78 GLN A CA 1
ATOM 622 C C . GLN A 1 78 ? -13.219 1.857 11.245 1.00 97.88 78 GLN A C 1
ATOM 624 O O . GLN A 1 78 ? -12.357 2.346 11.969 1.00 97.88 78 GLN A O 1
ATOM 629 N N . ILE A 1 79 ? -13.643 2.499 10.147 1.00 96.94 79 ILE A N 1
ATOM 630 C CA . ILE A 1 79 ? -13.008 3.740 9.657 1.00 96.94 79 ILE A CA 1
ATOM 631 C C . ILE A 1 79 ? -12.946 4.832 10.726 1.00 96.94 79 ILE A C 1
ATOM 633 O O . ILE A 1 79 ? -11.909 5.475 10.875 1.00 96.94 79 ILE A O 1
ATOM 637 N N . LYS A 1 80 ? -14.032 5.053 11.479 1.00 96.81 80 LYS A N 1
ATOM 638 C CA . LYS A 1 80 ? -14.059 6.097 12.512 1.00 96.81 80 LYS A CA 1
ATOM 639 C C . LYS A 1 80 ? -13.011 5.825 13.594 1.00 96.81 80 LYS A C 1
ATOM 641 O O . LYS A 1 80 ? -12.211 6.707 13.891 1.00 96.81 80 LYS A O 1
ATOM 646 N N . LEU A 1 81 ? -12.988 4.597 14.112 1.00 97.88 81 LEU A N 1
ATOM 647 C CA . LEU A 1 81 ? -12.044 4.161 15.139 1.00 97.88 81 LEU A CA 1
ATOM 648 C C . LEU A 1 81 ? -10.591 4.326 14.673 1.00 97.88 81 LEU A C 1
ATOM 650 O O . LEU A 1 81 ? -9.774 4.902 15.386 1.00 97.88 81 LEU A O 1
ATOM 654 N N . LEU A 1 82 ? -10.278 3.856 13.463 1.00 97.94 82 LEU A N 1
ATOM 655 C CA . LEU A 1 82 ? -8.922 3.925 12.919 1.00 97.94 82 LEU A CA 1
ATOM 656 C C . LEU A 1 82 ? -8.488 5.371 12.653 1.00 97.94 82 LEU A C 1
ATOM 658 O O . LEU A 1 82 ? -7.368 5.738 12.992 1.00 97.94 82 LEU A O 1
ATOM 662 N N . ASN A 1 83 ? -9.376 6.225 12.137 1.00 96.56 83 ASN A N 1
ATOM 663 C CA . ASN A 1 83 ? -9.073 7.645 11.942 1.00 96.56 83 ASN A CA 1
ATOM 664 C C . ASN A 1 83 ? -8.829 8.380 13.266 1.00 96.56 83 ASN A C 1
ATOM 666 O O . ASN A 1 83 ? -7.952 9.238 13.345 1.00 96.56 83 ASN A O 1
ATOM 670 N N . GLU A 1 84 ? -9.594 8.067 14.312 1.00 98.00 84 GLU A N 1
ATOM 671 C CA . GLU A 1 84 ? -9.350 8.624 15.645 1.00 98.00 84 GLU A CA 1
ATOM 672 C C . GLU A 1 84 ? -8.010 8.154 16.214 1.00 98.00 84 GLU A C 1
ATOM 674 O O . GLU A 1 84 ? -7.291 8.954 16.815 1.00 98.00 84 GLU A O 1
ATOM 679 N N . TRP A 1 85 ? -7.650 6.887 15.995 1.00 98.00 85 TRP A N 1
ATOM 680 C CA . TRP A 1 85 ? -6.345 6.362 16.384 1.00 98.00 85 TRP A CA 1
ATOM 681 C C . TRP A 1 85 ? -5.207 7.094 15.663 1.00 98.00 85 TRP A C 1
ATOM 683 O O . TRP A 1 85 ? -4.282 7.556 16.326 1.00 98.00 85 TRP A O 1
ATOM 693 N N . LEU A 1 86 ? -5.303 7.283 14.343 1.00 96.69 86 LEU A N 1
ATOM 694 C CA . LEU A 1 86 ? -4.299 8.008 13.554 1.00 96.69 86 LEU A CA 1
ATOM 695 C C . LEU A 1 86 ? -4.074 9.430 14.092 1.00 96.69 86 LEU A C 1
ATOM 697 O O . LEU A 1 86 ? -2.948 9.803 14.419 1.00 96.69 86 LEU A O 1
ATOM 701 N N . ARG A 1 87 ? -5.159 10.184 14.328 1.00 95.69 87 ARG A N 1
ATOM 702 C CA . ARG A 1 87 ? -5.090 11.547 14.890 1.00 95.69 87 ARG A CA 1
ATOM 703 C C . ARG A 1 87 ? -4.427 11.593 16.265 1.00 95.69 87 ARG A C 1
ATOM 705 O O . ARG A 1 87 ? -3.599 12.462 16.507 1.00 95.69 87 ARG A O 1
ATOM 712 N N . LYS A 1 88 ? -4.784 10.672 17.167 1.00 97.69 88 LYS A N 1
ATOM 713 C CA . LYS A 1 88 ? -4.225 10.621 18.532 1.00 97.69 88 LYS A CA 1
ATOM 714 C C . LYS A 1 88 ? -2.733 10.289 18.548 1.00 97.69 88 LYS A C 1
ATOM 716 O O . LYS A 1 88 ? -2.041 10.699 19.472 1.00 97.69 88 LYS A O 1
ATOM 721 N N . ASN A 1 89 ? -2.253 9.555 17.547 1.00 96.69 89 ASN A N 1
ATOM 722 C CA . ASN A 1 89 ? -0.869 9.090 17.466 1.00 96.69 89 ASN A CA 1
ATOM 723 C C . ASN A 1 89 ? -0.013 9.899 16.477 1.00 96.69 89 ASN A C 1
ATOM 725 O O . ASN A 1 89 ? 1.147 9.551 16.265 1.00 96.69 89 ASN A O 1
ATOM 729 N N . ASN A 1 90 ? -0.567 10.964 15.885 1.00 93.56 90 ASN A N 1
ATOM 730 C CA . ASN A 1 90 ? 0.079 11.774 14.851 1.00 93.56 90 ASN A CA 1
ATOM 731 C C . ASN A 1 90 ? 0.625 10.914 13.692 1.00 93.56 90 ASN A C 1
ATOM 733 O O . ASN A 1 90 ? 1.821 10.925 13.378 1.00 93.56 90 ASN A O 1
ATOM 737 N N . ARG A 1 91 ? -0.273 10.100 13.130 1.00 90.69 91 ARG A N 1
ATOM 738 C CA . ARG A 1 91 ? -0.035 9.178 12.017 1.00 90.69 91 ARG A CA 1
ATOM 739 C C . ARG A 1 91 ? -0.930 9.498 10.828 1.00 90.69 91 ARG A C 1
ATOM 741 O O . ARG A 1 91 ? -2.057 9.992 11.057 1.00 90.69 91 ARG A O 1
#

Sequence (91 aa):
MTENTKNSTIKEKAKANADKQRRFRERQRDAGKKLVRGYVSPEAKLCYDEIREKTGWSDSEAVSNSVRLMYAAYKCGQIKLLNEWLRKNNR